Protein AF-A0A2R6NF12-F1 (afdb_monomer_lite)

Secondary structure (DSSP, 8-state):
----SBSS----SHHHHHHHHHHHHTTSS----SPPPHHHHTT--TT-B-------TT------SSS------------TTSPP------SS---S---PPP----

pLDDT: mean 77.17, std 20.71, range [38.59, 96.44]

Organism: NCBI:txid98765

Sequence (106 aa):
MQQPTLTNIHIRSPEDAHKVFYAVQLGLLPEITRRLDAQERKQLASGNVYCWADKPAGETHTFEAGGSGQSTRAGLGMQAGQPPAYEFTIERWTEGLSWSASRIRE

Foldseek 3Di:
DDAFQWAQADDDDVVSVVVSVVCVLQVVTDADFDADDPVRLVVDDPRGHHHYDFDQPQQDPDDPPDDDDDSPRPCPDPPPPDDRPPPPGCPDHDSPDDDDDDDDDD

Structure (mmCIF, N/CA/C/O backbone):
data_AF-A0A2R6NF12-F1
#
_entry.id   AF-A0A2R6NF12-F1
#
loop_
_atom_site.group_PDB
_atom_site.id
_atom_site.type_symbol
_atom_site.label_atom_id
_atom_site.label_alt_id
_atom_s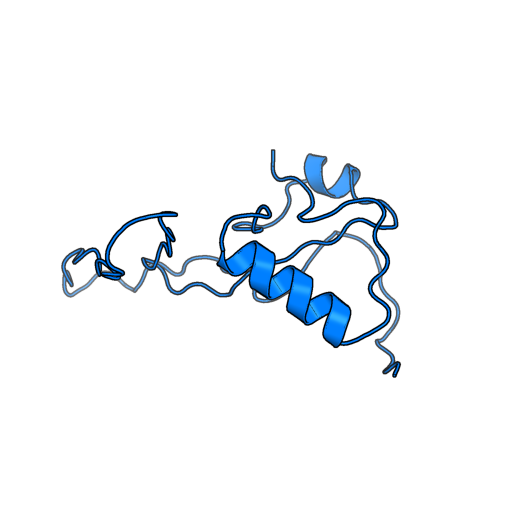ite.label_comp_id
_atom_site.label_asym_id
_atom_site.label_entity_id
_atom_site.label_seq_id
_atom_site.pdbx_PDB_ins_code
_atom_site.Cartn_x
_atom_site.Cartn_y
_atom_site.Cartn_z
_atom_site.occupancy
_atom_site.B_iso_or_equiv
_atom_site.auth_seq_id
_atom_site.auth_comp_id
_atom_site.auth_asym_id
_atom_site.auth_atom_id
_atom_site.pdbx_PDB_model_num
ATOM 1 N N . MET A 1 1 ? -13.805 -0.633 9.791 1.00 75.19 1 MET A N 1
ATOM 2 C CA . MET A 1 1 ? -12.520 -1.351 9.689 1.00 75.19 1 MET A CA 1
ATOM 3 C C . MET A 1 1 ? -11.952 -1.083 8.316 1.00 75.19 1 MET A C 1
ATOM 5 O O . MET A 1 1 ? -12.664 -1.264 7.336 1.00 75.19 1 MET A O 1
ATOM 9 N N . GLN A 1 2 ? -10.736 -0.570 8.266 1.00 82.12 2 GLN A N 1
ATOM 10 C CA . GLN A 1 2 ? -10.010 -0.243 7.055 1.00 82.12 2 GLN A CA 1
ATOM 11 C C . GLN A 1 2 ? -9.509 -1.534 6.408 1.00 82.12 2 GLN A C 1
ATOM 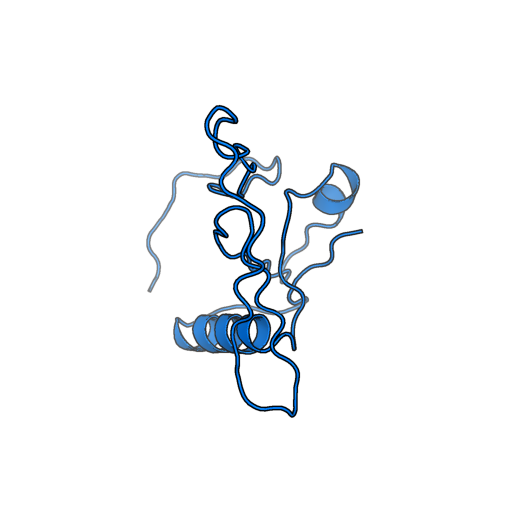13 O O . GLN A 1 2 ? -8.944 -2.396 7.081 1.00 82.12 2 GLN A O 1
ATOM 18 N N . GLN A 1 3 ? -9.786 -1.688 5.117 1.00 89.12 3 GLN A N 1
ATOM 19 C CA . GLN A 1 3 ? -9.465 -2.890 4.353 1.00 89.12 3 GLN A CA 1
ATOM 20 C C . GLN A 1 3 ? -8.280 -2.619 3.422 1.00 89.12 3 GLN A C 1
ATOM 22 O O . GLN A 1 3 ? -8.038 -1.459 3.082 1.00 89.12 3 GLN A O 1
ATOM 27 N N . PRO A 1 4 ? -7.538 -3.659 3.006 1.00 93.56 4 PRO A N 1
ATOM 28 C CA . PRO A 1 4 ? -6.535 -3.519 1.959 1.00 93.56 4 PRO A CA 1
ATOM 29 C C . PRO A 1 4 ? -7.175 -2.978 0.676 1.00 93.56 4 PRO A C 1
ATOM 31 O O . PRO A 1 4 ? -8.288 -3.371 0.330 1.00 93.56 4 PRO A O 1
ATOM 34 N N . THR A 1 5 ? -6.454 -2.125 -0.052 1.00 94.38 5 THR A N 1
ATOM 35 C CA . THR A 1 5 ? -6.864 -1.652 -1.383 1.00 94.38 5 THR A CA 1
ATOM 36 C C . THR A 1 5 ? -6.999 -2.827 -2.349 1.00 94.38 5 THR A C 1
ATOM 38 O O . THR A 1 5 ? -7.952 -2.897 -3.120 1.00 94.38 5 THR A O 1
ATOM 41 N N . LEU A 1 6 ? -6.063 -3.777 -2.273 1.00 95.38 6 LEU A N 1
ATOM 42 C CA . LEU A 1 6 ? -6.114 -5.060 -2.973 1.00 95.38 6 LEU A CA 1
ATOM 43 C C . LEU A 1 6 ? -5.597 -6.174 -2.062 1.00 95.38 6 LEU A C 1
ATOM 45 O O . LEU A 1 6 ? -4.821 -5.932 -1.137 1.00 95.38 6 LEU A O 1
ATOM 49 N N . THR A 1 7 ? -6.001 -7.407 -2.356 1.00 95.75 7 THR A N 1
ATOM 50 C CA . THR A 1 7 ? -5.538 -8.619 -1.669 1.00 95.75 7 THR A CA 1
ATOM 51 C C . THR A 1 7 ? -5.075 -9.652 -2.687 1.00 95.75 7 THR A C 1
ATOM 53 O O . THR A 1 7 ? -5.572 -9.674 -3.811 1.00 95.75 7 THR A O 1
ATOM 56 N N . ASN A 1 8 ? -4.129 -10.511 -2.297 1.00 94.75 8 ASN A N 1
ATOM 57 C CA . ASN A 1 8 ? -3.560 -11.555 -3.154 1.00 94.75 8 ASN A CA 1
ATOM 58 C C . ASN A 1 8 ? -2.966 -11.027 -4.484 1.00 94.75 8 ASN A C 1
ATOM 60 O O . ASN A 1 8 ? -3.048 -11.688 -5.519 1.00 94.75 8 ASN A O 1
ATOM 64 N N . ILE A 1 9 ? -2.374 -9.827 -4.461 1.00 95.31 9 ILE A N 1
ATOM 65 C CA . ILE A 1 9 ? -1.738 -9.192 -5.624 1.00 95.31 9 ILE A CA 1
ATOM 66 C C . ILE A 1 9 ? -0.239 -9.018 -5.385 1.00 95.31 9 ILE A C 1
ATOM 68 O O . ILE A 1 9 ? 0.206 -8.699 -4.285 1.00 95.31 9 ILE A O 1
ATOM 72 N N . HIS A 1 10 ? 0.548 -9.188 -6.447 1.00 95.00 10 HIS A N 1
ATOM 73 C CA . HIS A 1 10 ? 1.978 -8.907 -6.452 1.00 95.00 10 HIS A CA 1
ATOM 74 C C . HIS A 1 10 ? 2.303 -7.843 -7.508 1.00 95.00 10 HIS A C 1
ATOM 76 O O . HIS A 1 10 ? 2.084 -8.066 -8.697 1.00 95.00 10 HIS A O 1
ATOM 82 N N . ILE A 1 11 ? 2.822 -6.694 -7.067 1.00 94.25 11 ILE A N 1
ATOM 83 C CA . ILE A 1 11 ? 3.240 -5.586 -7.937 1.00 94.25 11 ILE A CA 1
ATOM 84 C C . ILE A 1 11 ? 4.652 -5.882 -8.440 1.00 94.25 11 ILE A C 1
ATOM 86 O O . ILE A 1 11 ? 5.588 -5.926 -7.641 1.00 94.25 11 ILE A O 1
ATOM 90 N N . ARG A 1 12 ? 4.800 -6.119 -9.748 1.00 94.44 12 ARG A N 1
ATOM 91 C CA . ARG A 1 12 ? 6.095 -6.470 -10.361 1.00 94.44 12 ARG A CA 1
ATOM 92 C C . ARG A 1 12 ? 6.704 -5.352 -11.180 1.00 94.44 12 ARG A C 1
ATOM 94 O O . ARG A 1 12 ? 7.896 -5.392 -11.443 1.00 94.44 12 ARG A O 1
ATOM 101 N N . SER A 1 13 ? 5.887 -4.403 -11.614 1.00 95.00 13 SER A N 1
ATOM 102 C CA . SER A 1 13 ? 6.325 -3.307 -12.464 1.00 95.00 13 SER A CA 1
ATOM 103 C C . SER A 1 13 ? 5.724 -1.977 -12.007 1.00 95.00 13 SER A C 1
ATOM 105 O O . SER A 1 13 ? 4.662 -1.960 -11.371 1.00 95.00 13 SER A O 1
ATOM 107 N N . PRO A 1 14 ? 6.346 -0.845 -12.377 1.00 94.62 14 PRO A N 1
ATOM 108 C CA . PRO A 1 14 ? 5.742 0.471 -12.188 1.00 94.62 14 PRO A CA 1
ATOM 109 C C . PRO A 1 14 ? 4.379 0.611 -12.885 1.00 94.62 14 PRO A C 1
ATOM 111 O O . PRO A 1 14 ? 3.500 1.312 -12.390 1.00 94.62 14 PRO A O 1
ATOM 114 N N . GLU A 1 15 ? 4.169 -0.083 -14.009 1.00 96.06 15 GLU A N 1
ATOM 115 C CA . GLU A 1 15 ? 2.895 -0.068 -14.735 1.00 96.06 15 GLU A CA 1
ATOM 116 C C . GLU A 1 15 ? 1.752 -0.667 -13.901 1.00 96.06 15 GLU A C 1
ATOM 118 O O . GLU A 1 15 ? 0.645 -0.126 -13.885 1.00 96.06 15 GLU A O 1
ATOM 123 N N . ASP A 1 16 ? 2.022 -1.748 -13.162 1.00 95.31 16 ASP A N 1
ATOM 124 C CA . ASP A 1 16 ? 1.042 -2.350 -12.254 1.00 95.31 16 ASP A CA 1
ATOM 125 C C . ASP A 1 16 ? 0.642 -1.358 -11.155 1.00 95.31 16 ASP A C 1
ATOM 127 O O . ASP A 1 16 ? -0.544 -1.189 -10.876 1.00 95.31 16 ASP A O 1
ATOM 131 N N . ALA A 1 17 ? 1.616 -0.645 -10.580 1.00 95.12 17 ALA A N 1
ATOM 132 C CA . ALA A 1 17 ? 1.355 0.386 -9.577 1.00 95.12 17 ALA A CA 1
ATOM 133 C C . ALA A 1 17 ? 0.507 1.539 -10.144 1.00 95.12 17 ALA A C 1
ATOM 135 O O . ALA A 1 17 ? -0.454 1.961 -9.502 1.00 95.12 17 ALA A O 1
ATOM 136 N N . HIS A 1 18 ? 0.785 1.998 -11.372 1.00 96.00 18 HIS A N 1
ATOM 137 C CA . HIS A 1 18 ? -0.018 3.037 -12.027 1.00 96.00 18 HIS A CA 1
ATOM 138 C C . HIS A 1 18 ? -1.485 2.631 -12.203 1.00 96.00 18 HIS A C 1
ATOM 140 O O . HIS A 1 18 ? -2.373 3.457 -11.990 1.00 96.00 18 HIS A O 1
ATOM 146 N N . LYS A 1 19 ? -1.762 1.365 -12.542 1.00 95.50 19 LYS A N 1
ATOM 147 C CA . LYS A 1 19 ? -3.140 0.851 -12.639 1.00 95.50 19 LYS A CA 1
ATOM 148 C C . LYS A 1 19 ? -3.854 0.917 -11.291 1.00 95.50 19 LYS A C 1
ATOM 150 O O . LYS A 1 19 ? -5.011 1.332 -11.241 1.00 95.50 19 LYS A O 1
ATOM 155 N N . VAL A 1 20 ? -3.162 0.555 -10.207 1.00 95.31 20 VAL A N 1
ATOM 156 C CA . VAL A 1 20 ? -3.707 0.658 -8.845 1.00 95.31 20 VAL A CA 1
ATOM 157 C C . VAL A 1 20 ? -4.014 2.112 -8.501 1.00 95.31 20 VAL A C 1
ATOM 159 O O . VAL A 1 20 ? -5.129 2.403 -8.079 1.00 95.31 20 VAL A O 1
ATOM 162 N N . PHE A 1 21 ? -3.078 3.035 -8.742 1.00 94.69 21 PHE A N 1
ATOM 163 C CA . PHE A 1 21 ? -3.291 4.459 -8.472 1.00 94.69 21 PHE A CA 1
ATOM 164 C C . PHE A 1 21 ? -4.468 5.027 -9.257 1.00 94.69 21 PHE A C 1
ATOM 166 O O . PHE A 1 21 ? -5.312 5.712 -8.687 1.00 94.69 21 PHE A O 1
ATOM 173 N N . TYR A 1 22 ? -4.568 4.703 -10.546 1.00 95.00 22 TYR A N 1
ATOM 174 C CA . TYR A 1 22 ? -5.668 5.167 -11.380 1.00 95.00 22 TYR A CA 1
ATOM 175 C C . TYR A 1 22 ? -7.022 4.627 -10.899 1.00 95.00 22 TYR A C 1
ATOM 177 O O . TYR A 1 22 ? -7.989 5.378 -10.802 1.00 95.00 22 TYR A O 1
ATOM 185 N N . ALA A 1 23 ? -7.093 3.348 -10.526 1.00 94.69 23 ALA A N 1
ATOM 186 C CA . ALA A 1 23 ? -8.318 2.753 -9.998 1.00 94.69 23 ALA A CA 1
ATOM 187 C C . ALA A 1 23 ? -8.732 3.345 -8.636 1.00 94.69 23 ALA A C 1
ATOM 189 O O . ALA A 1 23 ? -9.923 3.553 -8.402 1.00 94.69 23 ALA A O 1
ATOM 190 N N . VAL A 1 24 ? -7.771 3.659 -7.761 1.00 93.25 24 VAL A N 1
ATOM 191 C CA . VAL A 1 24 ? -8.025 4.366 -6.492 1.00 93.25 24 VAL A CA 1
ATOM 192 C C . VAL A 1 24 ? -8.511 5.793 -6.752 1.00 93.25 24 VAL A C 1
ATOM 194 O O . VAL A 1 24 ? -9.512 6.205 -6.175 1.00 93.25 24 VAL A O 1
ATOM 197 N N . GLN A 1 25 ? -7.871 6.520 -7.672 1.00 89.69 25 GLN A N 1
ATOM 198 C CA . GLN A 1 25 ? -8.264 7.881 -8.055 1.00 89.69 25 GLN A CA 1
ATOM 199 C C . GLN A 1 25 ? -9.698 7.942 -8.602 1.00 89.69 25 GLN A C 1
ATOM 201 O O . GLN A 1 25 ? -10.421 8.901 -8.344 1.00 89.69 25 GLN A O 1
ATOM 206 N N . LEU A 1 26 ? -10.118 6.916 -9.348 1.00 92.00 26 LEU A N 1
ATOM 207 C CA . LEU A 1 26 ? -11.485 6.779 -9.854 1.00 92.00 26 LEU A CA 1
ATOM 208 C C . LEU A 1 26 ? -12.505 6.357 -8.780 1.00 92.00 26 LEU A C 1
ATOM 210 O O . LEU A 1 26 ? -13.693 6.274 -9.082 1.00 92.00 26 LEU A O 1
ATOM 214 N N . GLY A 1 27 ? -12.070 6.042 -7.556 1.00 88.81 27 GLY A N 1
ATOM 215 C CA . GLY A 1 27 ? -12.935 5.530 -6.490 1.00 88.81 27 GLY A CA 1
ATOM 216 C C . GLY A 1 27 ? -13.378 4.074 -6.678 1.00 88.81 27 GLY A C 1
ATOM 217 O O . GLY A 1 27 ? -14.282 3.617 -5.983 1.00 88.81 27 GLY A O 1
ATOM 218 N N . LEU A 1 28 ? -12.756 3.330 -7.602 1.00 92.81 28 LEU A N 1
ATOM 219 C CA . LEU A 1 28 ? -13.063 1.914 -7.848 1.00 92.81 28 LEU A CA 1
ATOM 220 C C . LEU A 1 28 ? -12.454 0.994 -6.784 1.00 92.81 28 LEU A C 1
ATOM 222 O O . LEU A 1 28 ? -12.982 -0.085 -6.522 1.00 92.81 28 LEU A O 1
ATOM 226 N N . LEU A 1 29 ? -11.332 1.408 -6.193 1.00 93.56 29 LEU A N 1
ATOM 227 C CA . LEU A 1 29 ? -10.650 0.695 -5.116 1.00 93.56 29 LEU A CA 1
ATOM 228 C C . LEU A 1 29 ? -10.615 1.553 -3.846 1.00 93.56 29 LEU A C 1
ATOM 230 O O . LEU A 1 29 ? -10.489 2.775 -3.946 1.00 93.56 29 LEU A O 1
ATOM 234 N N . PRO A 1 30 ? -10.689 0.939 -2.651 1.00 90.88 30 PRO A N 1
ATOM 235 C CA . PRO A 1 30 ? -10.702 1.692 -1.409 1.00 90.88 30 PRO A CA 1
ATOM 236 C C . PRO A 1 30 ? -9.332 2.319 -1.128 1.00 90.88 30 PRO A C 1
ATOM 238 O O . PRO A 1 30 ? -8.300 1.640 -1.083 1.00 90.88 30 PRO A O 1
ATOM 241 N N . GLU A 1 31 ? -9.342 3.629 -0.900 1.00 90.75 31 GLU A N 1
ATOM 242 C CA . GLU A 1 31 ? -8.181 4.398 -0.463 1.00 90.75 31 GLU A CA 1
ATOM 243 C C . GLU A 1 31 ? -8.010 4.326 1.060 1.00 90.75 31 GLU A C 1
ATOM 245 O O . GLU A 1 31 ? -8.972 4.347 1.834 1.00 90.75 31 GLU A O 1
ATOM 250 N N . ILE A 1 32 ? -6.761 4.284 1.510 1.00 90.81 32 ILE A N 1
ATOM 251 C CA . ILE A 1 32 ? -6.387 4.338 2.917 1.00 90.81 32 ILE A CA 1
ATOM 252 C C . ILE A 1 32 ? -6.340 5.801 3.371 1.00 90.81 32 ILE A C 1
ATOM 254 O O . ILE A 1 32 ? -5.456 6.547 2.974 1.00 90.81 32 ILE A O 1
ATOM 258 N N . THR A 1 33 ? -7.269 6.205 4.238 1.00 86.12 33 THR A N 1
ATOM 259 C CA . THR A 1 33 ? -7.411 7.607 4.685 1.00 86.12 33 THR A CA 1
ATOM 260 C C . THR A 1 33 ? -6.805 7.895 6.056 1.00 86.12 33 THR A C 1
ATOM 262 O O . THR A 1 33 ? -6.547 9.043 6.399 1.00 86.12 33 THR A O 1
ATOM 265 N N . ARG A 1 34 ? -6.575 6.857 6.863 1.00 86.25 34 ARG A N 1
ATOM 266 C CA . ARG A 1 34 ? -5.980 6.957 8.201 1.00 86.25 34 ARG A CA 1
ATOM 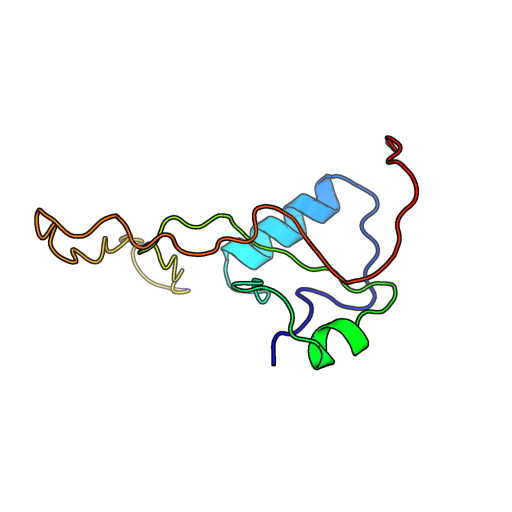267 C C . ARG A 1 34 ? -4.998 5.821 8.455 1.00 86.25 34 ARG A C 1
ATOM 269 O O . ARG A 1 34 ? -4.953 4.842 7.708 1.00 86.25 34 ARG A O 1
ATOM 276 N N . ARG A 1 35 ? -4.214 5.948 9.525 1.00 87.75 35 ARG A N 1
ATOM 277 C CA . ARG A 1 35 ? -3.318 4.880 9.989 1.00 87.75 35 ARG A CA 1
ATOM 278 C C . ARG A 1 35 ? -4.122 3.659 10.444 1.00 87.75 35 ARG A C 1
ATOM 280 O O . ARG A 1 35 ? -5.177 3.811 11.057 1.00 87.75 35 ARG A O 1
ATOM 287 N N . LEU A 1 36 ? -3.554 2.474 10.210 1.00 89.19 36 LEU A N 1
ATOM 288 C CA . LEU A 1 36 ? -4.126 1.212 10.675 1.00 89.19 36 LEU A CA 1
ATOM 289 C C . LEU A 1 36 ? -4.103 1.108 12.204 1.00 89.19 36 LEU A C 1
ATOM 291 O O . LEU A 1 36 ? -3.057 1.326 12.840 1.00 89.19 36 LEU A O 1
ATOM 295 N N . ASP A 1 37 ? -5.227 0.666 12.760 1.00 89.69 37 ASP A N 1
ATOM 296 C CA . ASP A 1 37 ? -5.372 0.316 14.172 1.00 89.69 37 ASP A CA 1
ATOM 297 C C . ASP A 1 37 ? -4.702 -1.025 14.497 1.00 89.69 37 ASP A C 1
ATOM 299 O O . ASP A 1 37 ? -4.350 -1.813 13.619 1.00 89.69 37 ASP A O 1
ATOM 303 N N . ALA A 1 38 ? -4.567 -1.341 15.788 1.00 88.88 38 ALA A N 1
ATOM 304 C CA . ALA A 1 38 ? -3.929 -2.578 16.241 1.00 88.88 38 ALA A CA 1
ATOM 305 C C . ALA A 1 38 ? -4.575 -3.852 15.659 1.00 88.88 38 ALA A C 1
ATOM 307 O O . ALA A 1 38 ? -3.872 -4.808 15.336 1.00 88.88 38 ALA A O 1
ATOM 308 N N . GLN A 1 39 ? -5.902 -3.878 15.504 1.00 89.56 39 GLN A N 1
ATOM 309 C CA . GLN A 1 39 ? -6.612 -5.024 14.926 1.00 89.56 39 GLN A CA 1
ATOM 310 C C . GLN A 1 39 ? -6.419 -5.133 13.408 1.00 89.56 39 GLN A C 1
ATOM 312 O O . GLN A 1 39 ? -6.364 -6.239 12.876 1.00 89.56 39 GLN A O 1
ATOM 317 N N . GLU A 1 40 ? -6.310 -4.007 12.711 1.00 91.00 40 GLU A N 1
ATOM 318 C CA . GLU A 1 40 ? -6.114 -3.964 11.258 1.00 91.00 40 GLU A CA 1
ATOM 319 C C . GLU A 1 40 ? -4.674 -4.351 10.905 1.00 91.00 40 GLU A C 1
ATOM 321 O O . GLU A 1 40 ? -4.449 -5.122 9.978 1.00 91.00 40 GLU A O 1
ATOM 326 N N . ARG A 1 41 ? -3.699 -3.939 11.727 1.00 90.44 41 ARG A N 1
ATOM 327 C CA . ARG A 1 41 ? -2.304 -4.396 11.612 1.00 90.44 41 ARG A CA 1
ATOM 328 C C . ARG A 1 41 ? -2.162 -5.907 11.780 1.00 90.44 41 ARG A C 1
ATOM 330 O O . ARG A 1 41 ? -1.365 -6.523 11.088 1.00 90.44 41 ARG A O 1
ATOM 337 N N . LYS A 1 42 ? -2.958 -6.533 12.654 1.00 89.56 42 LYS A N 1
ATOM 338 C CA . LYS A 1 42 ? -2.966 -8.002 12.800 1.00 89.56 42 LYS A CA 1
ATOM 339 C C . LYS A 1 42 ? -3.446 -8.736 11.542 1.00 89.56 42 LYS A C 1
ATOM 341 O O . LYS A 1 42 ? -3.193 -9.927 11.424 1.00 89.56 42 LYS A O 1
ATOM 346 N N . GLN A 1 43 ? -4.140 -8.050 10.634 1.00 90.81 43 GLN A N 1
ATOM 347 C CA . GLN A 1 43 ? -4.653 -8.616 9.382 1.00 90.81 43 GLN A CA 1
ATOM 348 C C . GLN A 1 43 ? -3.694 -8.410 8.200 1.00 90.81 43 GLN A C 1
ATOM 350 O O . GLN A 1 43 ? -4.024 -8.781 7.073 1.00 90.81 43 GLN A O 1
ATOM 355 N N . LEU A 1 44 ? -2.518 -7.818 8.432 1.00 91.81 44 LEU A N 1
ATOM 356 C CA . LEU A 1 44 ? -1.485 -7.702 7.410 1.00 91.81 44 LEU A CA 1
ATOM 357 C C . LEU A 1 44 ? -1.042 -9.093 6.959 1.00 91.81 44 LEU A C 1
ATOM 359 O O . LEU A 1 44 ? -0.648 -9.933 7.767 1.00 91.81 44 LEU A O 1
ATOM 363 N N . ALA A 1 45 ? -1.111 -9.321 5.654 1.00 93.94 45 ALA A N 1
ATOM 364 C CA . ALA A 1 45 ? -0.773 -10.586 5.031 1.00 93.94 45 ALA A CA 1
ATOM 365 C C . ALA A 1 45 ? -0.035 -10.350 3.711 1.00 93.94 45 ALA A C 1
ATOM 367 O O . ALA A 1 45 ? -0.124 -9.279 3.103 1.00 93.94 45 ALA A O 1
ATOM 368 N N . SER A 1 46 ? 0.693 -11.373 3.263 1.00 94.50 46 SER A N 1
ATOM 369 C CA . SER A 1 46 ? 1.344 -11.351 1.955 1.00 94.50 46 SER A CA 1
ATOM 370 C C . SER A 1 46 ? 0.311 -11.136 0.848 1.00 94.50 46 SER A C 1
ATOM 372 O O . SER A 1 46 ? -0.763 -11.736 0.864 1.00 94.50 46 SER A O 1
ATOM 374 N N . GLY A 1 47 ? 0.640 -10.272 -0.110 1.00 94.31 47 GLY A N 1
ATOM 375 C CA . GLY A 1 47 ? -0.251 -9.913 -1.212 1.00 94.31 47 GLY A CA 1
ATOM 376 C C . GLY A 1 47 ? -1.286 -8.833 -0.882 1.00 94.31 47 GLY A C 1
ATOM 377 O O . GLY A 1 47 ? -2.058 -8.467 -1.768 1.00 94.31 47 GLY A O 1
ATOM 378 N N . ASN A 1 48 ? -1.316 -8.305 0.347 1.00 95.56 48 ASN A N 1
ATOM 379 C CA . ASN A 1 48 ? -2.091 -7.103 0.648 1.00 95.56 48 ASN A CA 1
ATOM 380 C C . ASN A 1 48 ? -1.383 -5.867 0.082 1.00 95.56 48 ASN A C 1
ATOM 382 O O . ASN A 1 48 ? -0.183 -5.677 0.286 1.00 95.56 48 ASN A O 1
ATOM 386 N N . VAL A 1 49 ? -2.147 -5.002 -0.580 1.00 95.19 49 VAL A N 1
ATOM 387 C CA . VAL A 1 49 ? -1.675 -3.724 -1.121 1.00 95.19 49 VAL A CA 1
ATOM 388 C C . VAL A 1 49 ? -2.477 -2.600 -0.479 1.00 95.19 49 VAL A C 1
ATOM 390 O O . VAL A 1 49 ? -3.702 -2.676 -0.396 1.00 95.19 49 VAL A O 1
ATOM 393 N N . TYR A 1 50 ? -1.781 -1.556 -0.040 1.00 94.25 50 TYR A N 1
ATOM 394 C CA . TYR A 1 50 ? -2.356 -0.388 0.622 1.00 94.25 50 TYR A CA 1
ATOM 395 C C . TYR A 1 50 ? -1.939 0.866 -0.143 1.00 94.25 50 TYR A C 1
ATOM 397 O O . TYR A 1 50 ? -0.748 1.095 -0.340 1.00 94.25 50 TYR A O 1
ATOM 405 N N . CYS A 1 51 ? -2.913 1.666 -0.576 1.00 93.75 51 CYS A N 1
ATOM 406 C CA . CYS A 1 51 ? -2.687 2.911 -1.304 1.00 93.75 51 CYS A CA 1
ATOM 407 C C . CYS A 1 51 ? -3.315 4.086 -0.552 1.00 93.75 51 CYS A C 1
ATOM 409 O O . CYS A 1 51 ? -4.478 4.007 -0.161 1.00 93.75 51 CYS A O 1
ATOM 411 N N . TRP A 1 52 ? -2.565 5.171 -0.374 1.00 91.00 52 TRP A N 1
ATOM 412 C CA . TRP A 1 52 ? -3.027 6.405 0.260 1.00 91.00 52 TRP A CA 1
ATOM 413 C C . TRP A 1 52 ? -2.512 7.615 -0.520 1.00 91.00 52 TRP A C 1
ATOM 415 O O . TRP A 1 52 ? -1.433 7.547 -1.111 1.00 91.00 52 TRP A O 1
ATOM 425 N N . ALA A 1 53 ? -3.266 8.711 -0.503 1.00 85.19 53 ALA A N 1
ATOM 426 C CA . ALA A 1 53 ? -2.785 10.011 -0.945 1.00 85.19 53 ALA A CA 1
ATOM 427 C C . ALA A 1 53 ? -2.495 10.911 0.261 1.00 85.19 53 ALA A C 1
ATOM 429 O O . ALA A 1 53 ? -3.147 10.819 1.304 1.00 85.19 53 ALA A O 1
ATOM 430 N N . ASP A 1 54 ? -1.516 11.799 0.109 1.00 75.06 54 ASP A N 1
ATOM 431 C CA . ASP A 1 54 ? -1.364 12.930 1.017 1.00 75.06 54 ASP A CA 1
ATOM 432 C C . ASP A 1 54 ? -2.421 13.969 0.635 1.00 75.06 54 ASP A C 1
ATOM 434 O O . ASP A 1 54 ? -2.400 14.503 -0.476 1.00 75.06 54 ASP A O 1
ATOM 438 N N . LYS A 1 55 ? -3.404 14.181 1.512 1.00 66.25 55 LYS A N 1
ATOM 439 C CA . LYS A 1 55 ? -4.491 15.131 1.273 1.00 66.25 55 LYS A CA 1
ATOM 440 C C . LYS A 1 55 ? -4.327 16.316 2.216 1.00 66.25 55 LYS A C 1
ATOM 442 O O . LYS A 1 55 ? -4.285 16.102 3.427 1.00 66.25 55 LYS A O 1
ATOM 447 N N . PRO A 1 56 ? -4.262 17.557 1.704 1.00 52.75 56 PRO A N 1
ATOM 448 C CA . PRO A 1 56 ? -4.395 18.721 2.559 1.00 52.75 56 PRO A CA 1
ATOM 449 C C . PRO A 1 56 ? -5.819 18.760 3.127 1.00 52.75 56 PRO A C 1
ATOM 451 O O . PRO A 1 56 ? -6.792 18.485 2.417 1.00 52.75 56 PRO A O 1
ATOM 454 N N . ALA A 1 57 ? -5.932 19.115 4.405 1.00 49.38 57 ALA A N 1
ATOM 455 C CA . ALA A 1 57 ? -7.202 19.161 5.118 1.00 49.38 57 ALA A CA 1
ATOM 456 C C . ALA A 1 57 ? -8.266 19.954 4.350 1.00 49.38 57 ALA A C 1
ATOM 458 O O . ALA A 1 57 ? -8.165 21.174 4.210 1.00 49.38 57 ALA A O 1
ATOM 459 N N . GLY A 1 58 ? -9.286 19.251 3.849 1.00 53.25 58 GLY A N 1
ATOM 460 C CA . GLY A 1 58 ? -10.453 19.844 3.190 1.00 53.25 58 GLY A CA 1
ATOM 461 C C . GLY A 1 58 ? -10.711 19.429 1.738 1.00 53.25 58 GLY A C 1
ATOM 462 O O . GLY A 1 58 ? -11.778 19.761 1.224 1.00 53.25 58 GLY A O 1
ATOM 463 N N . GLU A 1 59 ? -9.820 18.685 1.072 1.00 53.09 59 GLU A N 1
ATOM 464 C CA . GLU A 1 59 ? -10.052 18.247 -0.315 1.00 53.09 59 GLU A CA 1
ATOM 465 C C . GLU A 1 59 ? -10.560 16.796 -0.383 1.00 53.09 59 GLU A C 1
ATOM 467 O O . GLU A 1 59 ? -9.811 15.826 -0.508 1.00 53.09 59 GLU A O 1
ATOM 472 N N . THR A 1 60 ? -11.882 16.628 -0.287 1.00 49.91 60 THR A N 1
ATOM 473 C CA . THR A 1 60 ? -12.528 15.342 -0.588 1.00 49.91 60 THR A CA 1
ATOM 474 C C . THR A 1 60 ? -12.767 15.256 -2.093 1.00 49.91 60 THR A C 1
ATOM 476 O O . THR A 1 60 ? -13.779 15.740 -2.592 1.00 49.91 60 THR A O 1
ATOM 479 N N . HIS A 1 61 ? -11.850 14.628 -2.831 1.00 51.00 61 HIS A N 1
ATOM 480 C CA . HIS A 1 61 ? -12.082 14.266 -4.231 1.00 51.00 61 HIS A CA 1
ATOM 481 C C . HIS A 1 61 ? -13.105 13.125 -4.321 1.00 51.00 61 HIS A C 1
ATOM 483 O O . HIS A 1 61 ? -12.751 11.952 -4.394 1.00 51.00 61 HIS A O 1
ATOM 489 N N . THR A 1 62 ? -14.390 13.462 -4.286 1.00 49.62 62 THR A N 1
ATOM 490 C CA . THR A 1 62 ? -15.457 12.546 -4.699 1.00 49.62 62 THR A CA 1
ATOM 491 C C . THR A 1 62 ? -15.593 12.664 -6.212 1.00 49.62 62 THR A C 1
ATOM 493 O O . THR A 1 62 ? -16.112 13.651 -6.727 1.00 49.62 62 THR A O 1
ATOM 496 N N . PHE A 1 63 ? -15.060 11.688 -6.947 1.00 51.78 63 PHE A N 1
ATOM 497 C CA . PHE A 1 63 ? -15.312 11.582 -8.381 1.00 51.78 63 PHE A CA 1
ATOM 498 C C . PHE A 1 63 ? -16.647 10.867 -8.579 1.00 51.78 63 PHE A C 1
ATOM 500 O O . PHE A 1 63 ? -16.731 9.643 -8.510 1.00 51.78 63 PHE A O 1
ATOM 507 N N . GLU A 1 64 ? -17.707 11.643 -8.785 1.00 48.78 64 GLU A N 1
ATOM 508 C CA . GLU A 1 64 ? -19.015 11.101 -9.140 1.00 48.78 64 GLU A CA 1
ATOM 509 C C . GLU A 1 64 ? -18.957 10.512 -10.557 1.00 48.78 64 GLU A C 1
ATOM 511 O O . GLU A 1 64 ? -18.648 11.200 -11.536 1.00 48.78 64 GLU A O 1
ATOM 516 N N . ALA A 1 65 ? -19.243 9.214 -10.672 1.00 47.19 65 ALA A N 1
ATOM 517 C CA . ALA A 1 65 ? -19.323 8.506 -11.943 1.00 47.19 65 ALA A CA 1
ATOM 518 C C . ALA A 1 65 ? -20.589 8.937 -12.709 1.00 47.19 65 ALA A C 1
ATOM 520 O O . ALA A 1 65 ? -21.610 8.256 -12.681 1.00 47.19 65 ALA A O 1
ATOM 521 N N . GLY A 1 66 ? -20.515 10.085 -13.387 1.00 49.34 66 GLY A N 1
ATOM 522 C CA . GLY A 1 66 ? -21.566 10.579 -14.279 1.00 49.34 66 GLY A CA 1
ATOM 523 C C . GLY A 1 66 ? -22.070 11.976 -13.931 1.00 49.34 66 GLY A C 1
ATOM 524 O O . GLY A 1 66 ? -23.214 12.145 -13.534 1.00 49.34 66 GLY A O 1
ATOM 525 N N . GLY A 1 67 ? -21.245 13.001 -14.124 1.00 41.22 67 GLY A N 1
ATOM 526 C CA . GLY A 1 67 ? -21.683 14.387 -13.976 1.00 41.22 67 GLY A CA 1
ATOM 527 C C . GLY A 1 67 ? -20.515 15.346 -14.118 1.00 41.22 67 GLY A C 1
ATOM 528 O O . GLY A 1 67 ? -19.416 15.053 -13.665 1.00 41.22 67 GLY A O 1
ATOM 529 N N . SER A 1 68 ? -20.740 16.465 -14.804 1.00 42.50 68 SER A N 1
ATOM 530 C CA . SER A 1 68 ? -19.784 17.551 -15.045 1.00 42.50 68 SER A CA 1
ATOM 531 C C . SER A 1 68 ? -18.838 17.788 -13.865 1.00 42.50 68 SER A C 1
ATOM 533 O O . SER A 1 68 ? -19.278 18.244 -12.810 1.00 42.50 68 SER A O 1
ATOM 535 N N . GLY A 1 69 ? -17.548 17.500 -14.066 1.00 44.72 69 GLY A N 1
ATOM 536 C CA . GLY A 1 69 ? -16.501 17.699 -13.072 1.00 44.72 69 GLY A CA 1
ATOM 537 C C . GLY A 1 69 ? -16.446 19.150 -12.611 1.00 44.72 69 GLY A C 1
ATOM 538 O O . GLY A 1 69 ? -15.857 20.004 -13.268 1.00 44.72 69 GLY A O 1
ATOM 539 N N . GLN A 1 70 ? -17.056 19.418 -11.465 1.00 39.81 70 GLN A N 1
ATOM 540 C CA . GLN A 1 70 ? -16.784 20.596 -10.668 1.00 39.81 70 GLN A CA 1
ATOM 541 C C . GLN A 1 70 ? -16.179 20.080 -9.374 1.00 39.81 70 GLN A C 1
ATOM 543 O O . GLN A 1 70 ? -16.873 19.496 -8.548 1.00 39.81 70 GLN A O 1
ATOM 548 N N . SER A 1 71 ? -14.866 20.271 -9.221 1.00 46.75 71 SER A N 1
ATOM 549 C CA . SER A 1 71 ? -14.230 20.203 -7.909 1.00 46.75 71 SER A CA 1
ATOM 550 C C . SER A 1 71 ? -14.869 21.308 -7.074 1.00 46.75 71 SER A C 1
ATOM 552 O O . SER A 1 71 ? -14.498 22.481 -7.172 1.00 46.75 71 SER A O 1
ATOM 554 N N . THR A 1 72 ? -15.928 20.974 -6.338 1.00 41.00 72 THR A N 1
ATOM 555 C CA . THR A 1 72 ? -16.521 21.893 -5.380 1.00 41.00 72 THR A CA 1
ATOM 556 C C . THR A 1 72 ? -15.495 22.057 -4.274 1.00 41.00 72 THR A C 1
ATOM 558 O O . THR A 1 72 ? -15.445 2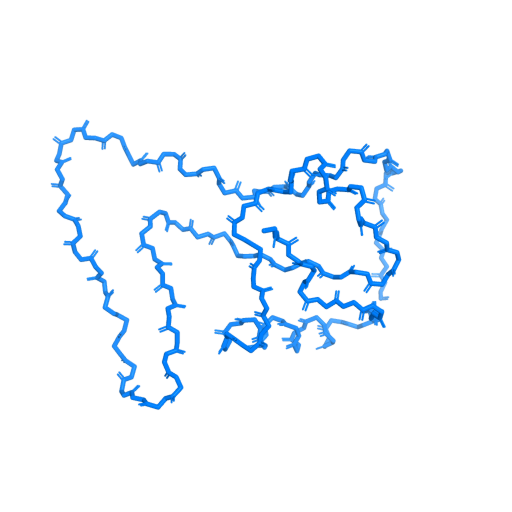1.251 -3.346 1.00 41.00 72 THR A O 1
ATOM 561 N N . ARG A 1 73 ? -14.663 23.105 -4.376 1.00 42.44 73 ARG A N 1
ATOM 562 C CA . ARG A 1 73 ? -13.998 23.700 -3.214 1.00 42.44 73 ARG A CA 1
ATOM 563 C C . ARG A 1 73 ? -15.111 23.959 -2.210 1.00 42.44 73 ARG A C 1
ATOM 565 O O . ARG A 1 73 ? -15.848 24.933 -2.353 1.00 42.44 73 ARG A O 1
ATOM 572 N N . ALA A 1 74 ? -15.267 23.069 -1.235 1.00 42.50 74 ALA A N 1
ATOM 573 C CA . ALA A 1 74 ? -16.043 23.359 -0.052 1.00 42.50 74 ALA A CA 1
ATOM 574 C C . ALA A 1 74 ? -15.349 24.557 0.596 1.00 42.50 74 ALA A C 1
ATOM 576 O O . ALA A 1 74 ? -14.309 24.433 1.240 1.00 42.50 74 ALA A O 1
ATOM 577 N N . GLY A 1 75 ? -15.874 25.748 0.310 1.00 38.72 75 GLY A N 1
ATOM 578 C CA . GLY A 1 75 ? -15.500 26.982 0.966 1.00 38.72 75 GLY A CA 1
ATOM 579 C C . GLY A 1 75 ? -15.926 26.887 2.421 1.00 38.72 75 GLY A C 1
ATOM 580 O O . GLY A 1 75 ? -16.984 27.380 2.792 1.00 38.72 75 GLY A O 1
ATOM 581 N N . LEU A 1 76 ? -15.114 26.230 3.242 1.00 46.56 76 LEU A N 1
ATOM 582 C CA . LEU A 1 76 ? -15.141 26.425 4.679 1.00 46.56 76 LEU A CA 1
ATOM 583 C C . LEU A 1 76 ? -14.275 27.649 4.957 1.00 46.56 76 LEU A C 1
ATOM 585 O O . LEU A 1 76 ? -13.103 27.708 4.587 1.00 46.56 76 LEU A O 1
ATOM 589 N N . GLY A 1 77 ? -14.934 28.673 5.495 1.00 38.59 77 GLY A N 1
ATOM 590 C CA . GLY A 1 77 ? -14.390 30.004 5.689 1.00 38.59 77 GLY A CA 1
ATOM 591 C C . GLY A 1 77 ? -13.014 29.984 6.343 1.00 38.59 77 GLY A C 1
ATOM 592 O O . GLY A 1 77 ? -12.794 29.341 7.367 1.00 38.59 77 GLY A O 1
ATOM 593 N N . MET A 1 78 ? -12.104 30.752 5.753 1.00 47.91 78 MET A N 1
ATOM 594 C CA . MET A 1 78 ? -10.892 31.229 6.404 1.00 47.91 78 MET A CA 1
ATOM 595 C C . MET A 1 78 ? -11.297 32.063 7.628 1.00 47.91 78 MET A C 1
ATOM 597 O O . MET A 1 78 ? -11.466 33.278 7.536 1.00 47.91 78 MET A O 1
ATOM 601 N N . GLN A 1 79 ? -11.496 31.418 8.776 1.00 45.91 79 GLN A N 1
ATOM 602 C CA . GLN A 1 79 ? -11.578 32.113 10.053 1.00 45.91 79 GLN A CA 1
ATOM 603 C C . GLN A 1 79 ? -10.143 32.405 10.498 1.00 45.91 79 GLN A C 1
ATOM 605 O O . GLN A 1 79 ? -9.412 31.516 10.936 1.00 45.91 79 GLN A O 1
ATOM 610 N N . ALA A 1 80 ? -9.721 33.656 10.305 1.00 44.03 80 ALA A N 1
ATOM 611 C CA . ALA A 1 80 ? -8.409 34.148 10.702 1.00 44.03 80 ALA A CA 1
ATOM 612 C C . ALA A 1 80 ? -8.165 33.860 12.195 1.00 44.03 80 ALA A C 1
ATOM 614 O O . ALA A 1 80 ? -8.839 34.427 13.053 1.00 44.03 80 ALA A O 1
ATOM 615 N N . GLY A 1 81 ? -7.222 32.962 12.493 1.00 53.91 81 GLY A N 1
ATOM 616 C CA . GLY A 1 81 ? -6.798 32.639 13.860 1.00 53.91 81 GLY A CA 1
ATOM 617 C C . GLY A 1 8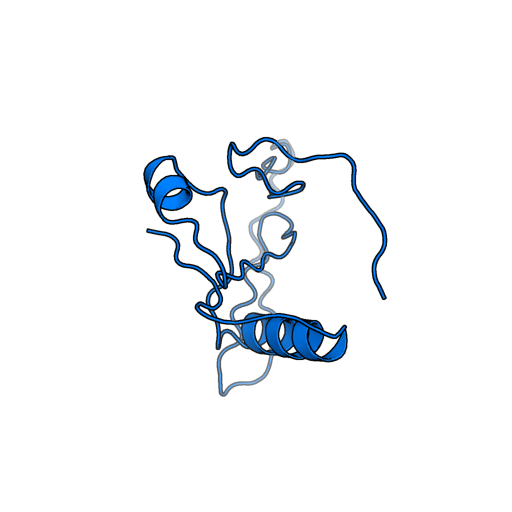1 ? -6.818 31.153 14.229 1.00 53.91 81 GLY A C 1
ATOM 618 O O . GLY A 1 81 ? -6.193 30.789 15.220 1.00 53.91 81 GLY A O 1
ATOM 619 N N . GLN A 1 82 ? -7.462 30.285 13.442 1.00 48.50 82 GLN A N 1
ATOM 620 C CA . GLN A 1 82 ? -7.331 28.838 13.627 1.00 48.50 82 GLN A CA 1
ATOM 621 C C . GLN A 1 82 ? -6.059 28.372 12.890 1.00 48.50 82 GLN A C 1
ATOM 623 O O . GLN A 1 82 ? -5.971 28.602 11.679 1.00 48.50 82 GLN A O 1
ATOM 628 N N . PRO A 1 83 ? -5.059 27.746 13.547 1.00 50.69 83 PRO A N 1
ATOM 629 C CA . PRO A 1 83 ? -4.000 27.069 12.801 1.00 50.69 83 PRO A CA 1
ATOM 630 C C . PRO A 1 83 ? -4.664 26.060 11.850 1.00 50.69 83 PRO A C 1
ATOM 632 O O . PRO A 1 83 ? -5.676 25.468 12.251 1.00 50.69 83 PRO A O 1
ATOM 635 N N . PRO A 1 84 ? -4.161 25.873 10.608 1.00 53.12 84 PRO A N 1
ATOM 636 C CA . PRO A 1 84 ? -4.686 24.824 9.743 1.00 53.12 84 PRO A CA 1
ATOM 637 C C . PRO A 1 84 ? -4.690 23.550 10.575 1.00 53.12 84 PRO A C 1
ATOM 639 O O . PRO A 1 84 ? -3.693 23.269 11.249 1.00 53.12 84 PRO A O 1
ATOM 642 N N . ALA A 1 85 ? -5.836 22.865 10.631 1.00 49.38 85 ALA A N 1
ATOM 643 C CA . ALA A 1 85 ? -5.927 21.599 11.334 1.00 49.38 85 ALA A CA 1
ATOM 644 C C . ALA A 1 85 ? -4.735 20.774 10.853 1.00 49.38 85 ALA A C 1
ATOM 646 O O . ALA A 1 85 ? -4.602 20.529 9.655 1.00 49.38 85 ALA A O 1
ATOM 647 N N . TYR A 1 86 ? -3.807 20.483 11.764 1.00 49.06 86 TYR A N 1
ATOM 648 C CA . TYR A 1 86 ? -2.655 19.641 11.503 1.00 49.06 86 TYR A CA 1
ATOM 649 C C . TYR A 1 86 ? -3.236 18.243 11.311 1.00 49.06 86 TYR A C 1
ATOM 651 O O . TYR A 1 86 ? -3.353 17.438 12.230 1.00 49.06 86 TYR A O 1
ATOM 659 N N . GLU A 1 87 ? -3.797 18.003 10.138 1.00 52.50 87 GLU A N 1
ATOM 660 C CA . GLU A 1 87 ? -4.412 16.731 9.857 1.00 52.50 87 GLU A CA 1
ATOM 661 C C . GLU A 1 87 ? -3.266 15.736 9.767 1.00 52.50 87 GLU A C 1
ATOM 663 O O . GLU A 1 87 ? -2.295 15.941 9.041 1.00 52.50 87 GLU A O 1
ATOM 668 N N . PHE A 1 88 ? -3.323 14.712 10.612 1.00 52.44 88 PHE A N 1
ATOM 669 C CA . PHE A 1 88 ? -2.319 13.665 10.669 1.00 52.44 88 PHE A CA 1
ATOM 670 C C . PHE A 1 88 ? -2.382 12.842 9.380 1.00 52.44 88 PHE A C 1
ATOM 672 O O . PHE A 1 88 ? -2.984 11.766 9.352 1.00 52.44 88 PHE A O 1
ATOM 679 N N . THR A 1 89 ? -1.762 13.337 8.313 1.00 69.44 89 THR A N 1
ATOM 680 C CA . THR A 1 89 ? -1.612 12.580 7.079 1.00 69.44 89 THR A CA 1
ATOM 681 C C . THR A 1 89 ? -0.603 11.450 7.287 1.00 69.44 89 THR A C 1
ATOM 683 O O . THR A 1 89 ? 0.234 11.437 8.205 1.00 69.44 89 THR A O 1
ATOM 686 N N . ILE A 1 90 ? -0.726 10.403 6.475 1.00 82.56 90 ILE A N 1
ATOM 687 C CA . ILE A 1 90 ? 0.180 9.257 6.535 1.00 82.56 90 ILE A CA 1
ATOM 688 C C . ILE A 1 90 ? 1.451 9.622 5.758 1.00 82.56 90 ILE A C 1
ATOM 690 O O . ILE A 1 90 ? 1.675 9.149 4.654 1.00 82.56 90 ILE A O 1
ATOM 694 N N . GLU A 1 91 ? 2.328 10.442 6.338 1.00 84.50 91 GLU A N 1
ATOM 695 C CA . GLU A 1 91 ? 3.615 10.774 5.693 1.00 84.50 91 GLU A CA 1
ATOM 696 C C . GLU A 1 91 ? 4.527 9.546 5.545 1.00 84.50 91 GLU A C 1
ATOM 698 O O . GLU A 1 91 ? 5.373 9.450 4.658 1.00 84.50 91 GLU A O 1
ATOM 703 N N . ARG A 1 92 ? 4.380 8.597 6.476 1.00 86.62 92 ARG A N 1
ATOM 704 C CA . ARG A 1 92 ? 5.150 7.354 6.535 1.00 86.62 92 ARG A CA 1
ATOM 705 C C . ARG A 1 92 ? 4.260 6.206 6.965 1.00 86.62 92 ARG A C 1
ATOM 707 O O . ARG A 1 92 ? 3.584 6.297 7.999 1.00 86.62 92 ARG A O 1
ATOM 714 N N . TRP A 1 93 ? 4.323 5.114 6.212 1.00 90.06 93 TRP A N 1
ATOM 715 C CA . TRP A 1 93 ? 3.675 3.861 6.571 1.00 90.06 93 TRP A CA 1
ATOM 716 C C . TRP A 1 93 ? 4.322 3.249 7.817 1.00 90.06 93 TRP A C 1
ATOM 718 O O . TRP A 1 93 ? 5.545 3.189 7.933 1.00 90.06 93 TRP A O 1
ATOM 728 N N . THR A 1 94 ? 3.496 2.806 8.765 1.00 89.50 94 THR A N 1
ATOM 729 C CA . THR A 1 94 ? 3.953 2.163 10.004 1.00 89.50 94 THR A CA 1
ATOM 730 C C . THR A 1 94 ? 3.047 0.992 10.341 1.00 89.50 94 THR A C 1
ATOM 732 O O . THR A 1 94 ? 1.884 1.188 10.696 1.00 89.50 94 THR A O 1
ATOM 735 N N . GLU A 1 95 ? 3.596 -0.214 10.306 1.00 87.38 95 GLU A N 1
ATOM 736 C CA . GLU A 1 95 ? 2.838 -1.447 10.540 1.00 87.38 95 GLU A CA 1
ATOM 737 C C . GLU A 1 95 ? 3.224 -2.199 11.818 1.00 87.38 95 GLU A C 1
ATOM 739 O O . GLU A 1 95 ? 2.564 -3.160 12.197 1.00 87.38 95 GLU A O 1
ATOM 744 N N . GLY A 1 96 ? 4.248 -1.728 12.536 1.00 87.38 96 GLY A N 1
ATOM 745 C CA . GLY A 1 96 ? 4.725 -2.370 13.766 1.00 87.38 96 GLY A CA 1
ATOM 746 C C . GLY A 1 96 ? 5.605 -3.602 13.534 1.00 87.38 96 GLY A C 1
ATOM 747 O O . GLY A 1 96 ? 5.884 -4.323 14.486 1.00 87.38 96 GLY A O 1
ATOM 748 N N . LEU A 1 97 ? 6.046 -3.830 12.294 1.00 88.12 97 LEU A N 1
ATOM 749 C CA . LEU A 1 97 ? 7.044 -4.837 11.937 1.00 88.12 97 LEU A CA 1
ATOM 750 C C . LEU A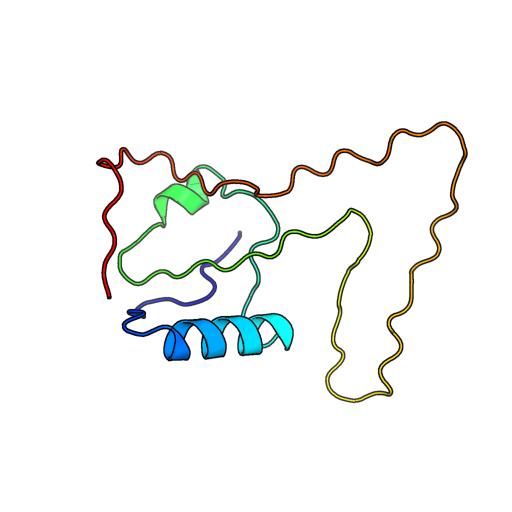 1 97 ? 8.450 -4.223 11.902 1.00 88.12 97 LEU A C 1
ATOM 752 O O . LEU A 1 97 ? 8.617 -3.025 11.659 1.00 88.12 97 LEU A O 1
ATOM 756 N N . SER A 1 98 ? 9.462 -5.061 12.123 1.00 93.75 98 SER A N 1
ATOM 757 C CA . SER A 1 98 ? 10.870 -4.682 12.000 1.00 93.75 98 SER A CA 1
ATOM 758 C C . SER A 1 98 ? 11.364 -4.948 10.583 1.00 93.75 98 SER A C 1
ATOM 760 O O . SER A 1 98 ? 11.331 -6.087 10.117 1.00 93.75 98 SER A O 1
ATOM 762 N N . TRP A 1 99 ? 11.864 -3.908 9.920 1.00 93.81 99 TRP A N 1
ATOM 763 C CA . TRP A 1 99 ? 12.376 -3.983 8.554 1.00 93.81 99 TRP A CA 1
ATOM 764 C C . TRP A 1 99 ? 13.901 -3.893 8.519 1.00 93.81 99 TRP A C 1
ATOM 766 O O . TRP A 1 99 ? 14.513 -3.137 9.275 1.00 93.81 99 TRP A O 1
ATOM 776 N N . SER A 1 100 ? 14.526 -4.645 7.609 1.00 96.31 100 SER A N 1
ATOM 777 C CA . SER A 1 100 ? 15.927 -4.419 7.251 1.00 96.31 100 SER A CA 1
ATOM 778 C C . SER A 1 100 ? 16.091 -3.078 6.528 1.00 96.31 100 SER A C 1
ATOM 780 O O . SER A 1 100 ? 15.127 -2.528 5.997 1.00 96.31 100 SER A O 1
ATOM 782 N N . ALA A 1 101 ? 17.326 -2.582 6.424 1.00 96.44 101 ALA A N 1
ATOM 783 C CA . ALA A 1 101 ? 17.622 -1.418 5.589 1.00 96.44 101 ALA A CA 1
ATOM 784 C C . ALA A 1 101 ? 17.125 -1.618 4.142 1.00 96.44 101 ALA A C 1
ATOM 786 O O . ALA A 1 101 ? 17.228 -2.721 3.595 1.00 96.44 101 ALA A O 1
ATOM 787 N N . SER A 1 102 ? 16.614 -0.550 3.523 1.00 95.19 102 SER A N 1
ATOM 788 C CA . SER A 1 102 ? 16.040 -0.587 2.174 1.00 95.19 102 SER A CA 1
ATOM 789 C C . SER A 1 102 ? 17.065 -1.006 1.110 1.00 95.19 102 SER A C 1
ATOM 791 O O . SER A 1 102 ? 18.283 -0.885 1.286 1.00 95.19 102 SER A O 1
ATOM 793 N N . ARG A 1 103 ? 16.564 -1.551 -0.002 1.00 95.31 103 ARG A N 1
ATOM 794 C CA . ARG A 1 103 ? 17.334 -1.910 -1.201 1.00 95.31 103 ARG A CA 1
ATOM 795 C C . ARG A 1 103 ? 16.533 -1.504 -2.433 1.00 95.31 103 ARG A C 1
ATOM 797 O O . ARG A 1 103 ? 15.313 -1.642 -2.428 1.00 95.31 103 ARG A O 1
ATOM 804 N N . ILE A 1 104 ? 17.222 -1.025 -3.463 1.00 93.31 104 ILE A N 1
ATOM 805 C CA . ILE A 1 104 ? 16.612 -0.686 -4.751 1.00 93.31 104 ILE A CA 1
ATOM 806 C C . ILE A 1 104 ? 16.464 -1.978 -5.559 1.00 93.31 104 ILE A C 1
ATOM 808 O O . ILE A 1 104 ? 17.387 -2.794 -5.597 1.00 93.31 104 ILE A O 1
ATOM 812 N N . ARG A 1 105 ? 15.289 -2.170 -6.155 1.00 85.06 105 ARG A N 1
ATOM 813 C CA . ARG A 1 105 ? 14.968 -3.257 -7.083 1.00 85.06 105 ARG A CA 1
ATOM 814 C C . ARG A 1 105 ? 14.361 -2.639 -8.339 1.00 85.06 105 ARG A C 1
ATOM 816 O O . ARG A 1 105 ? 13.606 -1.678 -8.206 1.00 85.06 105 ARG A O 1
ATOM 823 N N . GLU A 1 106 ? 14.750 -3.162 -9.496 1.00 77.50 106 GLU A N 1
ATOM 824 C CA . GLU A 1 106 ? 14.205 -2.778 -10.807 1.00 77.50 106 GLU A CA 1
ATOM 825 C C . GLU A 1 106 ? 12.875 -3.479 -11.092 1.00 77.50 106 GLU A C 1
ATOM 827 O O . GLU A 1 106 ? 12.719 -4.640 -10.638 1.00 77.50 106 GLU A O 1
#

InterPro domains:
  IPR018608 Global transcription regulator [PF09729] (10-56)
  IPR018608 Global transcription regulator [PTHR28027] (10-58)

Radius of gyration: 16.9 Å; chains: 1; bounding box: 39×46×31 Å